Protein AF-A0A074X5P6-F1 (afdb_monomer_lite)

Radius of gyration: 30.18 Å; chains: 1; bounding box: 35×78×85 Å

Structure (mmCIF, N/CA/C/O backbone):
data_AF-A0A074X5P6-F1
#
_entry.id   AF-A0A074X5P6-F1
#
loop_
_atom_site.group_PDB
_atom_site.id
_atom_site.type_symbol
_atom_site.label_atom_id
_atom_site.label_alt_id
_atom_site.label_comp_id
_atom_site.label_asym_id
_atom_site.label_entity_id
_atom_site.label_seq_id
_atom_site.pdbx_PDB_ins_code
_atom_site.Cartn_x
_atom_site.Cartn_y
_atom_site.Cartn_z
_atom_site.occupancy
_atom_site.B_iso_or_equiv
_atom_site.auth_seq_id
_atom_site.auth_comp_id
_atom_site.auth_asym_id
_atom_site.auth_atom_id
_atom_site.pdbx_PDB_model_num
ATOM 1 N N . MET A 1 1 ? 16.081 -20.627 52.068 1.00 41.88 1 MET A N 1
ATOM 2 C CA . MET A 1 1 ? 17.062 -21.733 52.091 1.00 41.88 1 MET A CA 1
ATOM 3 C C . MET A 1 1 ? 16.287 -23.023 51.902 1.00 41.88 1 MET A C 1
ATOM 5 O O . MET A 1 1 ? 15.329 -23.223 52.631 1.00 41.88 1 MET A O 1
ATOM 9 N N . GLY A 1 2 ? 16.628 -23.823 50.895 1.00 40.53 2 GLY A N 1
ATOM 10 C CA . GLY A 1 2 ? 15.897 -25.047 50.558 1.00 40.53 2 GLY A CA 1
ATOM 11 C C . GLY A 1 2 ? 16.164 -25.457 49.116 1.00 40.53 2 GLY A C 1
ATOM 12 O O . GLY A 1 2 ? 15.321 -25.264 48.251 1.00 40.53 2 GLY A O 1
ATOM 13 N N . LEU A 1 3 ? 17.388 -25.925 48.870 1.00 41.47 3 LEU A N 1
ATOM 14 C CA . LEU A 1 3 ? 17.811 -26.590 47.640 1.00 41.47 3 LEU A CA 1
ATOM 15 C C . LEU A 1 3 ? 17.151 -27.972 47.563 1.00 41.47 3 LEU A C 1
ATOM 17 O O . LEU A 1 3 ? 17.253 -28.742 48.514 1.00 41.47 3 LEU A O 1
ATOM 21 N N . ALA A 1 4 ? 16.580 -28.307 46.411 1.00 42.38 4 ALA A N 1
ATOM 22 C CA . ALA A 1 4 ? 16.440 -29.684 45.955 1.00 42.38 4 ALA A CA 1
ATOM 23 C C . ALA A 1 4 ? 16.910 -29.744 44.497 1.00 42.38 4 ALA A C 1
ATOM 25 O O . ALA A 1 4 ? 16.613 -28.859 43.694 1.00 42.38 4 ALA A O 1
ATOM 26 N N . ARG A 1 5 ? 17.735 -30.747 44.213 1.00 38.16 5 ARG A N 1
ATOM 27 C CA . ARG A 1 5 ? 18.560 -30.939 43.020 1.00 38.16 5 ARG A CA 1
ATOM 28 C C . ARG A 1 5 ? 18.338 -32.383 42.538 1.00 38.16 5 ARG A C 1
ATOM 30 O O . ARG A 1 5 ? 18.211 -33.251 43.394 1.00 38.16 5 ARG A O 1
ATOM 37 N N . VAL A 1 6 ? 18.475 -32.584 41.217 1.00 34.72 6 VAL A N 1
ATOM 38 C CA . VAL A 1 6 ? 18.709 -33.850 40.461 1.00 34.72 6 VAL A CA 1
ATOM 39 C C . VAL A 1 6 ? 17.453 -34.739 40.302 1.00 34.72 6 VAL A C 1
ATOM 41 O O . VAL A 1 6 ? 16.704 -34.875 41.256 1.00 34.72 6 VAL A O 1
ATOM 44 N N . GLU A 1 7 ? 17.041 -35.230 39.122 1.00 36.19 7 GLU A N 1
ATOM 45 C CA . GLU A 1 7 ? 17.678 -36.115 38.106 1.00 36.19 7 GLU A CA 1
ATOM 46 C C . GLU A 1 7 ? 16.919 -35.927 36.761 1.00 36.19 7 GLU A C 1
ATOM 48 O O . GLU A 1 7 ? 15.698 -35.801 36.765 1.00 36.19 7 GLU A O 1
ATOM 53 N N . GLU A 1 8 ? 17.527 -35.613 35.612 1.00 39.06 8 GLU A N 1
ATOM 54 C CA . GLU A 1 8 ? 18.242 -36.474 34.645 1.00 39.06 8 GLU A CA 1
ATOM 55 C C . GLU A 1 8 ? 17.578 -37.836 34.363 1.00 39.06 8 GLU A C 1
ATOM 57 O O . GLU A 1 8 ? 17.688 -38.774 35.139 1.00 39.06 8 GLU A O 1
ATOM 62 N N . SER A 1 9 ? 16.920 -37.964 33.207 1.00 41.03 9 SER A N 1
ATOM 63 C CA . SER A 1 9 ? 16.728 -39.259 32.548 1.00 41.03 9 SER A CA 1
ATOM 64 C C . SER A 1 9 ? 16.861 -39.105 31.032 1.00 41.03 9 SER A C 1
ATOM 66 O O . SER A 1 9 ? 16.233 -38.270 30.381 1.00 41.03 9 SER A O 1
ATOM 68 N N . LEU A 1 10 ? 17.796 -39.904 30.533 1.00 39.75 10 LEU A N 1
ATOM 69 C CA . LEU A 1 10 ? 18.295 -40.072 29.178 1.00 39.75 10 LEU A CA 1
ATOM 70 C C . LEU A 1 10 ? 17.315 -40.881 28.303 1.00 39.75 10 LEU A C 1
ATOM 72 O O . LEU A 1 10 ? 16.666 -41.801 28.794 1.00 39.75 10 LEU A O 1
ATOM 76 N N . GLY A 1 11 ? 17.377 -40.652 26.987 1.00 33.28 11 GLY A N 1
ATOM 77 C CA . GLY A 1 11 ? 16.997 -41.621 25.944 1.00 33.28 11 GLY A CA 1
ATOM 78 C C . GLY A 1 11 ? 15.639 -41.358 25.280 1.00 33.28 11 GLY A C 1
ATOM 79 O O . GLY A 1 11 ? 14.686 -40.980 25.937 1.00 33.28 11 GLY A O 1
ATOM 80 N N . ALA A 1 12 ? 15.423 -41.549 23.981 1.00 35.84 12 ALA A N 1
ATOM 81 C CA . ALA A 1 12 ? 16.263 -41.959 22.863 1.00 35.84 12 ALA A CA 1
ATOM 82 C C . ALA A 1 12 ? 15.445 -41.708 21.571 1.00 35.84 12 ALA A C 1
ATOM 84 O O . ALA A 1 12 ? 14.274 -42.066 21.498 1.00 35.84 12 ALA A O 1
ATOM 85 N N . HIS A 1 13 ? 16.060 -41.111 20.553 1.00 40.44 13 HIS A N 1
ATOM 86 C CA . HIS A 1 13 ? 15.734 -41.329 19.131 1.00 40.44 13 HIS A CA 1
ATOM 87 C C . HIS A 1 13 ? 16.766 -42.352 18.599 1.00 40.44 13 HIS A C 1
ATOM 89 O O . HIS A 1 13 ? 17.806 -42.486 19.249 1.00 40.44 13 HIS A O 1
ATOM 95 N N . PRO A 1 14 ? 16.621 -43.002 17.423 1.00 45.69 14 PRO A N 1
ATOM 96 C CA . PRO A 1 14 ? 15.545 -42.960 16.424 1.00 45.69 14 PRO A CA 1
ATOM 97 C C . PRO A 1 14 ? 15.084 -44.370 15.968 1.00 45.69 14 PRO A C 1
ATOM 99 O O . PRO A 1 14 ? 15.790 -45.356 16.153 1.00 45.69 14 PRO A O 1
ATOM 102 N N . THR A 1 15 ? 13.970 -44.471 15.241 1.00 39.12 15 THR A N 1
ATOM 103 C CA . THR A 1 15 ? 13.785 -45.567 14.276 1.00 39.12 15 THR A CA 1
ATOM 104 C C . THR A 1 15 ? 13.293 -45.011 12.948 1.00 39.12 15 THR A C 1
ATOM 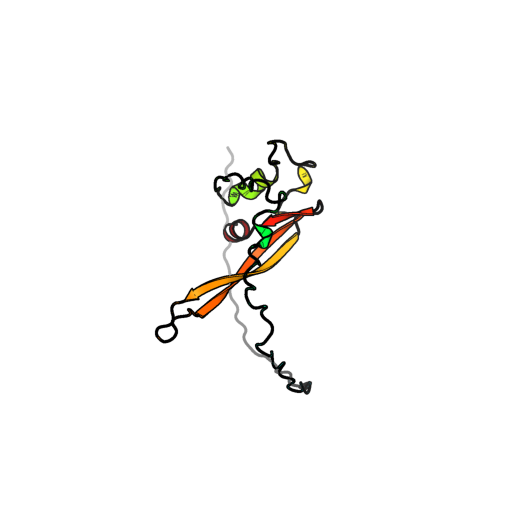106 O O . THR A 1 15 ? 12.277 -44.327 12.850 1.00 39.12 15 THR A O 1
ATOM 109 N N . SER A 1 16 ? 14.105 -45.273 11.931 1.00 42.22 16 SER A N 1
ATOM 110 C CA . SER A 1 16 ? 13.775 -45.219 10.519 1.00 42.22 16 SER A CA 1
ATOM 111 C C . SER A 1 16 ? 12.735 -46.282 10.194 1.00 42.22 16 SER A C 1
ATOM 113 O O . SER A 1 16 ? 12.933 -47.433 10.576 1.00 42.22 16 SER A O 1
ATOM 115 N N . ASP A 1 17 ? 11.734 -45.949 9.386 1.00 36.25 17 ASP A N 1
ATOM 116 C CA . ASP A 1 17 ? 11.245 -46.928 8.425 1.00 36.25 17 ASP A CA 1
ATOM 117 C C . ASP A 1 17 ? 10.821 -46.260 7.123 1.00 36.25 17 ASP A C 1
ATOM 119 O O . ASP A 1 17 ? 10.247 -45.170 7.093 1.00 36.25 17 ASP A O 1
ATOM 123 N N . SER A 1 18 ? 11.230 -46.908 6.042 1.00 41.41 18 SER A N 1
ATOM 124 C CA . SER A 1 18 ? 11.192 -46.423 4.670 1.00 41.41 18 SER A CA 1
ATOM 125 C C . SER A 1 18 ? 10.128 -47.174 3.874 1.00 41.41 18 SER A C 1
ATOM 127 O O . SER A 1 18 ? 9.898 -48.354 4.117 1.00 41.41 18 SER A O 1
ATOM 129 N N . ALA A 1 19 ? 9.650 -46.511 2.815 1.00 43.59 19 ALA A N 1
ATOM 130 C CA . ALA A 1 19 ? 9.016 -47.065 1.607 1.00 43.59 19 ALA A CA 1
ATOM 131 C C . ALA A 1 19 ? 7.478 -47.249 1.620 1.00 43.59 19 ALA A C 1
ATOM 133 O O . ALA A 1 19 ? 6.843 -47.258 2.669 1.00 43.59 19 ALA A O 1
ATOM 134 N N . PRO A 1 20 ? 6.854 -47.442 0.440 1.00 45.66 20 PRO A N 1
ATOM 135 C CA . PRO A 1 20 ? 6.890 -46.560 -0.729 1.00 45.66 20 PRO A CA 1
ATOM 136 C C . PRO A 1 20 ? 5.471 -46.183 -1.213 1.00 45.66 20 PRO A C 1
ATOM 138 O O . PRO A 1 20 ? 4.464 -46.769 -0.823 1.00 45.66 20 PRO A O 1
ATOM 141 N N . SER A 1 21 ? 5.405 -45.198 -2.110 1.00 46.59 21 SER A N 1
ATOM 142 C CA . SER A 1 21 ? 4.197 -44.767 -2.826 1.00 46.59 21 SER A CA 1
ATOM 143 C C . SER A 1 21 ? 3.483 -45.898 -3.581 1.00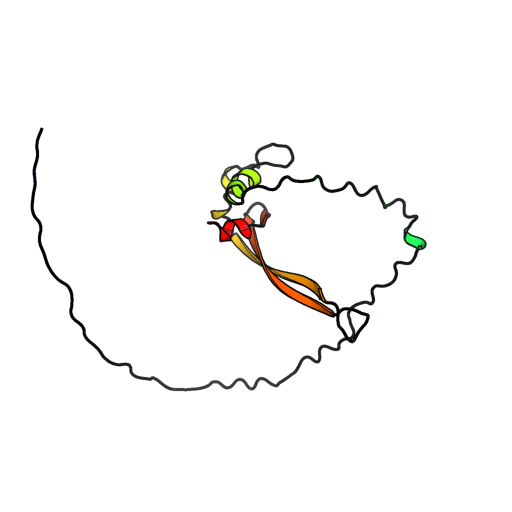 46.59 21 SER A C 1
ATOM 145 O O . SER A 1 21 ? 4.146 -46.735 -4.193 1.00 46.59 21 SER A O 1
ATOM 147 N N . PRO A 1 22 ? 2.155 -45.795 -3.748 1.00 46.47 22 PRO A N 1
ATOM 148 C CA . PRO A 1 22 ? 1.493 -46.234 -4.962 1.00 46.47 22 PRO A CA 1
ATOM 149 C C . PRO A 1 22 ? 1.039 -45.022 -5.781 1.00 46.47 22 PRO A C 1
ATOM 151 O O . PRO A 1 22 ? 0.273 -44.169 -5.332 1.00 46.47 22 PRO A O 1
ATOM 154 N N . ALA A 1 23 ? 1.541 -44.963 -7.011 1.00 39.38 23 ALA A N 1
ATOM 155 C CA . ALA A 1 23 ? 1.047 -44.088 -8.055 1.00 39.38 23 ALA A CA 1
ATOM 156 C C . ALA A 1 23 ? -0.397 -44.478 -8.406 1.00 39.38 23 ALA A C 1
ATOM 158 O O . ALA A 1 23 ? -0.651 -45.602 -8.836 1.00 39.38 23 ALA A O 1
ATOM 159 N N . LEU A 1 24 ? -1.327 -43.536 -8.253 1.00 42.88 24 LEU A N 1
ATOM 160 C CA . LEU A 1 24 ? -2.648 -43.609 -8.865 1.00 42.88 24 LEU A CA 1
ATOM 161 C C . LEU A 1 24 ? -2.684 -42.630 -10.035 1.00 42.88 24 LEU A C 1
ATOM 163 O O . LEU A 1 24 ? -2.693 -41.411 -9.880 1.00 42.88 24 LEU A O 1
ATOM 167 N N . SER A 1 25 ? -2.622 -43.222 -11.218 1.00 36.59 25 SER A N 1
ATOM 168 C CA . SER A 1 25 ? -2.907 -42.643 -12.521 1.00 36.59 25 SER A CA 1
ATOM 169 C C . SER A 1 25 ? -4.424 -42.525 -12.750 1.00 36.59 25 SER A C 1
ATOM 171 O O . SER A 1 25 ? -5.212 -43.082 -11.992 1.00 36.59 25 SER A O 1
ATOM 173 N N . PHE A 1 26 ? -4.782 -41.836 -13.844 1.00 34.50 26 PHE A N 1
ATOM 174 C CA . PHE A 1 26 ? -6.112 -41.574 -14.435 1.00 34.50 26 PHE A CA 1
ATOM 175 C C . PHE A 1 26 ? -6.758 -40.219 -14.082 1.00 34.50 26 PHE A C 1
ATOM 177 O O . PHE A 1 26 ? -6.690 -39.762 -12.948 1.00 34.50 26 PHE A O 1
ATOM 184 N N . PRO A 1 27 ? -7.519 -39.618 -15.015 1.00 41.81 27 PRO A N 1
ATOM 185 C CA . PRO A 1 27 ? -7.166 -39.309 -16.399 1.00 41.81 27 PRO A CA 1
ATOM 186 C C . PRO A 1 27 ? -7.310 -37.799 -16.688 1.00 41.81 27 PRO A C 1
ATOM 188 O O . PRO A 1 27 ? -8.069 -37.084 -16.042 1.00 41.81 27 PRO A O 1
ATOM 191 N N . ASN A 1 28 ? -6.595 -37.328 -17.713 1.00 43.06 28 ASN A N 1
ATOM 192 C CA . ASN A 1 28 ? -6.728 -35.990 -18.300 1.00 43.06 28 ASN A CA 1
ATOM 193 C C . ASN A 1 28 ? -8.193 -35.622 -18.613 1.00 43.06 28 ASN A C 1
ATOM 195 O O . ASN A 1 28 ? -8.788 -36.264 -19.484 1.00 43.06 28 ASN A O 1
ATOM 199 N N . PRO A 1 29 ? -8.733 -34.510 -18.088 1.00 39.62 29 PRO A N 1
ATOM 200 C CA . PRO A 1 29 ? -9.692 -33.721 -18.829 1.00 39.62 29 PRO A CA 1
ATOM 201 C C . PRO A 1 29 ? -8.902 -32.741 -19.698 1.00 39.62 29 PRO A C 1
ATOM 203 O O . PRO A 1 29 ? -8.225 -31.841 -19.212 1.00 39.62 29 PRO A O 1
ATOM 206 N N . ARG A 1 30 ? -8.969 -32.952 -21.010 1.00 43.31 30 ARG A N 1
ATOM 207 C CA . ARG A 1 30 ? -8.495 -32.024 -22.034 1.00 43.31 30 ARG A CA 1
ATOM 208 C C . ARG A 1 30 ? -9.590 -30.973 -22.251 1.00 43.31 30 ARG A C 1
ATOM 210 O O . ARG A 1 30 ? -10.553 -31.283 -22.948 1.00 43.31 30 ARG A O 1
ATOM 217 N N . PRO A 1 31 ? -9.501 -29.743 -21.718 1.00 39.12 31 PRO A N 1
ATOM 218 C CA . PRO A 1 31 ? -10.245 -28.648 -22.304 1.00 39.12 31 PRO A CA 1
ATOM 219 C C . PRO A 1 31 ? -9.542 -28.279 -23.608 1.00 39.12 31 PRO A C 1
ATOM 221 O O . PRO A 1 31 ? -8.388 -27.848 -23.624 1.00 39.12 31 PRO A O 1
ATOM 224 N N . SER A 1 32 ? -10.238 -28.488 -24.719 1.00 39.97 32 SER A N 1
ATOM 225 C CA . SER A 1 32 ? -9.914 -27.879 -26.002 1.00 39.97 32 SER A CA 1
ATOM 226 C C . SER A 1 32 ? -9.998 -26.359 -25.843 1.00 39.97 32 SER A C 1
ATOM 228 O O . SER A 1 32 ? -11.029 -25.754 -26.122 1.00 39.97 32 SER A O 1
ATOM 230 N N . PHE A 1 33 ? -8.928 -25.733 -25.353 1.00 38.47 33 PHE A N 1
ATOM 231 C CA . PHE A 1 33 ? -8.760 -24.293 -25.454 1.00 38.47 33 PHE A CA 1
ATOM 232 C C . PHE A 1 33 ? -8.493 -23.990 -26.923 1.00 38.47 33 PHE A C 1
ATOM 234 O O . PHE A 1 33 ? -7.382 -24.153 -27.427 1.00 38.47 33 PHE A O 1
ATOM 241 N N . LEU A 1 34 ? -9.554 -23.598 -27.628 1.00 39.19 34 LEU A N 1
ATOM 242 C CA . LEU A 1 34 ? -9.414 -22.841 -28.857 1.00 39.19 34 LEU A CA 1
ATOM 243 C C . LEU A 1 34 ? -8.483 -21.666 -28.558 1.00 39.19 34 LEU A C 1
ATOM 245 O O . LEU A 1 34 ? -8.771 -20.813 -27.718 1.00 39.19 34 LEU A O 1
ATOM 249 N N . SER A 1 35 ? -7.340 -21.685 -29.236 1.00 37.12 35 SER A N 1
ATOM 250 C CA . SER A 1 35 ? -6.409 -20.575 -29.344 1.00 37.12 35 SER A CA 1
ATOM 251 C C . SER A 1 35 ? -7.123 -19.426 -30.047 1.00 37.12 35 SER A C 1
ATOM 253 O O . SER A 1 35 ? -7.035 -19.262 -31.261 1.00 37.12 35 SER A O 1
ATOM 255 N N . THR A 1 36 ? -7.870 -18.639 -29.282 1.00 36.62 36 THR A N 1
ATOM 256 C CA . THR A 1 36 ? -8.205 -17.281 -29.679 1.00 36.62 36 THR A CA 1
ATOM 257 C C . THR A 1 36 ? -7.124 -16.410 -29.073 1.00 36.62 36 THR A C 1
ATOM 259 O O . THR A 1 36 ? -7.232 -15.947 -27.942 1.00 36.62 36 THR A O 1
ATOM 262 N N . THR A 1 37 ? -6.037 -16.226 -29.815 1.00 45.53 37 THR A N 1
ATOM 263 C CA . THR A 1 37 ? -5.131 -15.105 -29.578 1.00 45.53 37 THR A CA 1
ATOM 264 C C . THR A 1 37 ? -5.978 -13.831 -29.571 1.00 45.53 37 THR A C 1
ATOM 266 O O . THR A 1 37 ? -6.584 -13.533 -30.607 1.00 45.53 37 THR A O 1
ATOM 269 N N . PRO A 1 38 ? -6.055 -13.043 -28.483 1.00 37.97 38 PRO A N 1
ATOM 270 C CA . PRO A 1 38 ? -6.451 -11.664 -28.652 1.00 37.97 38 PRO A CA 1
ATOM 271 C C . PRO A 1 38 ? -5.314 -11.016 -29.438 1.00 37.97 38 PRO A C 1
ATOM 273 O O . PRO A 1 38 ? -4.224 -10.775 -28.920 1.00 37.97 38 PRO A O 1
ATOM 276 N N . SER A 1 39 ? -5.554 -10.792 -30.728 1.00 38.03 39 SER A N 1
ATOM 277 C CA . SER A 1 39 ? -4.834 -9.776 -31.476 1.00 38.03 39 SER A CA 1
ATOM 278 C C . SER A 1 39 ? -5.117 -8.462 -30.754 1.00 38.03 39 SER A C 1
ATOM 280 O O . SER A 1 39 ? -6.148 -7.824 -30.959 1.00 38.03 39 SER A O 1
ATOM 282 N N . VAL A 1 40 ? -4.246 -8.108 -29.809 1.00 42.03 40 VAL A N 1
ATOM 283 C CA . VAL A 1 40 ? -4.206 -6.767 -29.244 1.00 42.03 40 VAL A CA 1
ATOM 284 C C . VAL A 1 40 ? -3.707 -5.893 -30.382 1.00 42.03 40 VAL A C 1
ATOM 286 O O . VAL A 1 40 ? -2.507 -5.748 -30.610 1.00 42.03 40 VAL A O 1
ATOM 289 N N . SER A 1 41 ? -4.662 -5.390 -31.161 1.00 38.56 41 SER A N 1
ATOM 290 C CA . SER A 1 41 ? -4.437 -4.324 -32.121 1.00 38.56 41 SER A CA 1
ATOM 291 C C . SER A 1 41 ? -3.706 -3.203 -31.384 1.00 38.56 41 SER A C 1
ATOM 293 O O . SER A 1 41 ? -4.233 -2.624 -30.435 1.00 38.56 41 SER A O 1
ATOM 295 N N . GLN A 1 42 ? -2.466 -2.932 -31.792 1.00 48.00 42 GLN A N 1
ATOM 296 C CA . GLN A 1 42 ? -1.559 -1.922 -31.229 1.00 48.00 42 GLN A CA 1
ATOM 297 C C . GLN A 1 42 ? -2.042 -0.472 -31.453 1.00 48.00 42 GLN A C 1
ATOM 299 O O . GLN A 1 42 ? -1.245 0.456 -31.515 1.00 48.00 42 GLN A O 1
ATOM 304 N N . SER A 1 43 ? -3.346 -0.243 -31.587 1.00 48.53 43 SER A N 1
ATOM 305 C CA . SER A 1 43 ? -3.909 1.004 -32.099 1.00 48.53 43 SER A CA 1
ATOM 306 C C . SER A 1 43 ? -4.943 1.616 -31.155 1.00 48.53 43 SER A C 1
ATOM 308 O O . SER A 1 43 ? -5.989 2.088 -31.601 1.00 48.53 43 SER A O 1
ATOM 310 N N . GLN A 1 44 ? -4.682 1.632 -29.846 1.00 45.59 44 GLN A N 1
ATOM 311 C CA . GLN A 1 44 ? -5.492 2.476 -28.963 1.00 45.59 44 GLN A CA 1
ATOM 312 C C . GLN A 1 44 ? -4.791 2.910 -27.679 1.00 45.59 44 GLN A C 1
ATOM 314 O O . GLN A 1 44 ? -5.366 2.902 -26.597 1.00 45.59 44 GLN A O 1
ATOM 319 N N . PHE A 1 45 ? -3.550 3.375 -27.802 1.00 43.59 45 PHE A N 1
ATOM 320 C CA . PHE A 1 45 ? -3.130 4.462 -26.924 1.00 43.59 45 PHE A CA 1
ATOM 321 C C . PHE A 1 45 ? -3.620 5.754 -27.578 1.00 43.59 45 PHE A C 1
ATOM 323 O O . PHE A 1 45 ? -3.321 5.955 -28.761 1.00 43.59 45 PHE A O 1
ATOM 330 N N . PRO A 1 46 ? -4.395 6.613 -26.888 1.00 42.28 46 PRO A N 1
ATOM 331 C CA . PRO A 1 46 ? -4.651 7.935 -27.428 1.00 42.28 46 PRO A CA 1
ATOM 332 C C . PRO A 1 46 ? -3.280 8.576 -27.680 1.00 42.28 46 PRO A C 1
ATOM 334 O O . PRO A 1 46 ? -2.418 8.509 -26.794 1.00 42.28 46 PRO A O 1
ATOM 337 N N . PRO A 1 47 ? -3.025 9.157 -28.868 1.00 42.84 47 PRO A N 1
ATOM 338 C CA . PRO A 1 47 ? -1.855 10.006 -29.016 1.00 42.84 47 PRO A CA 1
ATOM 339 C C . PRO A 1 47 ? -1.921 11.029 -27.885 1.00 42.84 47 PRO A C 1
ATOM 341 O O . PRO A 1 47 ? -3.019 11.474 -27.543 1.00 42.84 47 PRO A O 1
ATOM 344 N N . CYS A 1 48 ? -0.779 11.374 -27.286 1.00 46.56 48 CYS A N 1
ATOM 345 C CA . CYS A 1 48 ? -0.675 12.548 -26.430 1.00 46.56 48 CYS A CA 1
ATOM 346 C C . CYS A 1 48 ? -1.155 13.740 -27.262 1.00 46.56 48 CYS A C 1
ATOM 348 O O . CYS A 1 48 ? -0.385 14.352 -28.000 1.00 46.56 48 CYS A O 1
ATOM 350 N N . SER A 1 49 ? -2.460 13.991 -27.229 1.00 48.31 49 SER A N 1
ATOM 351 C CA . SER A 1 49 ? -3.106 15.068 -27.937 1.00 48.31 49 SER A CA 1
ATOM 352 C C . SER A 1 49 ? -2.531 16.310 -27.306 1.00 48.31 49 SER A C 1
ATOM 354 O O . SER A 1 49 ? -2.749 16.566 -26.120 1.00 48.31 49 SER A O 1
ATOM 356 N N . VAL A 1 50 ? -1.724 17.010 -28.097 1.00 56.06 50 VAL A N 1
ATOM 357 C CA . VAL A 1 50 ? -1.272 18.368 -27.836 1.00 56.06 50 VAL A CA 1
ATOM 358 C C . VAL A 1 50 ? -2.473 19.109 -27.268 1.00 56.06 50 VAL A C 1
ATOM 360 O O . VAL A 1 50 ? -3.480 19.260 -27.963 1.00 56.06 50 VAL A O 1
ATOM 363 N N . LEU A 1 51 ? -2.410 19.474 -25.982 1.00 54.69 51 LEU A N 1
ATOM 364 C CA . LEU A 1 51 ? -3.469 20.268 -25.379 1.00 54.69 51 LEU A CA 1
ATOM 365 C C . LEU A 1 51 ? -3.644 21.501 -26.274 1.00 54.69 51 LEU A C 1
ATOM 367 O O . LEU A 1 51 ? -2.651 22.194 -26.525 1.00 54.69 51 LEU A O 1
ATOM 371 N N . PRO A 1 52 ? -4.856 21.792 -26.777 1.00 47.72 52 PRO A N 1
ATOM 372 C CA . PRO A 1 52 ? -5.080 23.048 -27.463 1.00 47.72 52 PRO A CA 1
ATOM 373 C C . PRO A 1 52 ? -4.688 24.172 -26.498 1.00 47.72 52 PRO A C 1
ATOM 375 O O . PRO A 1 52 ? -5.176 24.237 -25.368 1.00 47.72 52 PRO A O 1
ATOM 378 N N . GLN A 1 53 ? -3.800 25.056 -26.959 1.00 56.00 53 GLN A N 1
ATOM 379 C CA . GLN A 1 53 ? -3.266 26.234 -26.249 1.00 56.00 53 GLN A CA 1
ATOM 380 C C . GLN A 1 53 ? -4.361 27.168 -25.680 1.00 56.00 53 GLN A C 1
ATOM 382 O O . GLN A 1 53 ? -4.071 28.110 -24.953 1.00 56.00 53 GLN A O 1
ATOM 387 N N . VAL A 1 54 ? -5.635 26.899 -25.977 1.00 47.75 54 VAL A N 1
ATOM 388 C CA . VAL A 1 54 ? -6.809 27.658 -25.537 1.00 47.75 54 VAL A CA 1
ATOM 389 C C . VAL A 1 54 ? -7.107 27.479 -24.036 1.00 47.75 54 VAL A C 1
ATOM 391 O O . VAL A 1 54 ? -7.785 28.316 -23.449 1.00 47.75 54 VAL A O 1
ATOM 394 N N . LEU A 1 55 ? -6.574 26.445 -23.368 1.00 50.62 55 LEU A N 1
ATOM 395 C CA . LEU A 1 55 ? -6.809 26.231 -21.928 1.00 50.62 55 LEU A CA 1
ATOM 396 C C . LEU A 1 55 ? -5.875 27.016 -20.988 1.00 50.62 55 LEU A C 1
ATOM 398 O O . LEU A 1 55 ? -6.112 27.001 -19.779 1.00 50.62 55 LEU A O 1
ATOM 402 N N . LEU A 1 56 ? -4.862 27.732 -21.495 1.00 51.03 56 LEU A N 1
ATOM 403 C CA . LEU A 1 56 ? -3.951 28.511 -20.636 1.00 51.03 56 LEU A CA 1
ATOM 404 C C . LEU A 1 56 ? -4.606 29.734 -19.971 1.00 51.03 56 LEU A C 1
ATOM 406 O O . LEU A 1 56 ? -4.056 30.255 -19.007 1.00 51.03 56 LEU A O 1
ATOM 410 N N . ASN A 1 57 ? -5.785 30.157 -20.435 1.00 52.44 57 ASN A N 1
ATOM 411 C CA . ASN A 1 57 ? -6.513 31.309 -19.891 1.00 52.44 57 ASN A CA 1
ATOM 412 C C . ASN A 1 57 ? -7.765 30.904 -19.095 1.00 52.44 57 ASN A C 1
ATOM 414 O O . ASN A 1 57 ? -8.700 31.692 -18.964 1.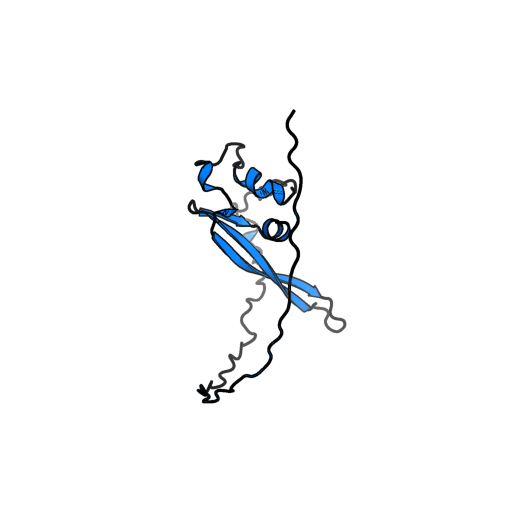00 52.44 57 ASN A O 1
ATOM 418 N N . SER A 1 58 ? -7.827 29.669 -18.584 1.00 53.94 58 SER A N 1
ATOM 419 C CA . SER A 1 58 ? -8.929 29.258 -17.711 1.00 53.94 58 SER A CA 1
ATOM 420 C C . SER A 1 58 ? -8.703 29.770 -16.279 1.00 53.94 58 SER A C 1
ATOM 422 O O . SER A 1 58 ? -7.715 29.377 -15.651 1.00 53.94 58 SER A O 1
ATOM 424 N N . PRO A 1 59 ? -9.625 30.568 -15.700 1.00 56.66 59 PRO A N 1
ATOM 425 C CA . PRO A 1 59 ? -9.540 31.020 -14.306 1.00 56.66 59 PRO A CA 1
ATOM 426 C C . PRO A 1 59 ? -9.704 29.877 -13.284 1.00 56.66 59 PRO A C 1
ATOM 428 O O . PRO A 1 59 ? -9.611 30.106 -12.082 1.00 56.66 59 PRO A O 1
ATOM 431 N N . PHE A 1 60 ? -9.925 28.638 -13.741 1.00 55.25 60 PHE A N 1
ATOM 432 C CA . PHE A 1 60 ? -9.960 27.443 -12.894 1.00 55.25 60 PHE A CA 1
ATOM 433 C C . PHE A 1 60 ? -8.576 26.891 -12.533 1.00 55.25 60 PHE A C 1
ATOM 435 O O . PHE A 1 60 ? -8.483 26.033 -11.653 1.00 55.25 60 PHE A O 1
ATOM 442 N N . PHE A 1 61 ? -7.495 27.388 -13.143 1.00 53.62 61 PHE A N 1
ATOM 443 C CA . PHE A 1 61 ? -6.141 27.133 -12.654 1.00 53.62 61 PHE A CA 1
ATOM 444 C C . PHE A 1 61 ? -5.863 28.014 -11.430 1.00 53.62 61 PHE A C 1
ATOM 446 O O . PHE A 1 61 ? -5.063 28.947 -11.463 1.00 53.62 61 PHE A O 1
ATOM 453 N N . LEU A 1 62 ? -6.538 27.701 -10.321 1.00 65.06 62 LEU A N 1
ATOM 454 C CA . LEU A 1 62 ? -6.095 28.126 -8.997 1.00 65.06 62 LEU A CA 1
ATOM 455 C C . LEU A 1 62 ? -4.614 27.738 -8.845 1.00 65.06 62 LEU A C 1
ATOM 457 O O . LEU A 1 62 ? -4.236 26.648 -9.294 1.00 65.06 62 LEU A O 1
ATOM 461 N N . PRO A 1 63 ? -3.767 28.581 -8.221 1.00 63.16 63 PRO A N 1
ATOM 462 C CA . PRO A 1 63 ? -2.374 28.233 -7.988 1.00 63.16 63 PRO A CA 1
ATOM 463 C C . PRO A 1 63 ? -2.351 26.888 -7.269 1.00 63.16 63 PRO A C 1
ATOM 465 O O . PRO A 1 63 ? -2.913 26.749 -6.180 1.00 63.16 63 PRO A O 1
ATOM 468 N N . LYS A 1 64 ? -1.772 25.877 -7.927 1.00 65.94 64 LYS A N 1
ATOM 469 C CA . LYS A 1 64 ? -1.644 24.513 -7.417 1.00 65.94 64 LYS A CA 1
ATOM 470 C C . LYS A 1 64 ? -0.929 24.606 -6.075 1.00 65.94 64 LYS A C 1
ATOM 472 O O . LYS A 1 64 ? 0.294 24.701 -6.036 1.00 65.94 64 LYS A O 1
ATOM 477 N N . LYS A 1 65 ? -1.692 24.641 -4.976 1.00 74.81 65 LYS A N 1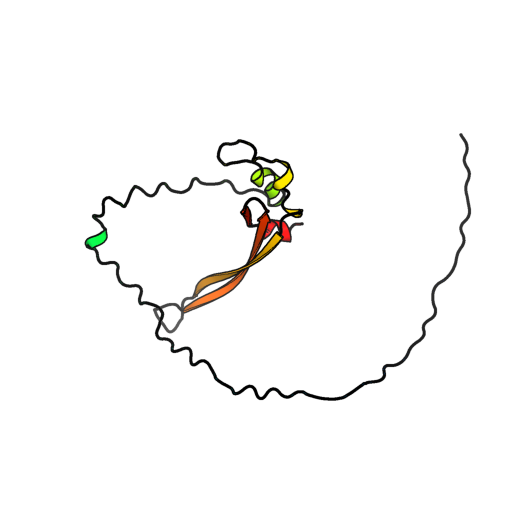
ATOM 478 C CA . LYS A 1 65 ? -1.162 24.558 -3.618 1.00 74.81 65 LYS A CA 1
ATOM 479 C C . LYS A 1 65 ? -0.367 23.263 -3.586 1.00 74.81 65 LYS A C 1
ATOM 481 O O . LYS A 1 65 ? -0.953 22.182 -3.639 1.00 74.81 65 LYS A O 1
ATOM 486 N N . MET A 1 66 ? 0.958 23.381 -3.639 1.00 80.62 66 MET A N 1
ATOM 487 C CA . MET A 1 66 ? 1.828 22.216 -3.625 1.00 80.62 66 MET A CA 1
ATOM 488 C C . MET A 1 66 ? 1.507 21.421 -2.357 1.00 80.62 66 MET A C 1
ATOM 490 O O . MET A 1 66 ? 1.277 22.037 -1.307 1.00 80.62 66 MET A O 1
ATOM 494 N N . PRO A 1 67 ? 1.420 20.083 -2.439 1.00 78.25 67 PRO A N 1
ATOM 495 C CA . PRO A 1 67 ? 1.248 19.283 -1.243 1.00 78.25 67 PRO A CA 1
ATOM 496 C C . PRO A 1 67 ? 2.399 19.608 -0.280 1.00 78.25 67 PRO A C 1
ATOM 498 O O . PRO A 1 67 ? 3.534 19.799 -0.727 1.00 78.25 67 PRO A O 1
ATOM 501 N N . PRO A 1 68 ? 2.116 19.742 1.024 1.00 77.88 68 PRO A N 1
ATOM 502 C CA . PRO A 1 68 ? 3.154 20.035 1.996 1.00 77.88 68 PRO A CA 1
ATOM 503 C C . PRO A 1 68 ? 4.217 18.935 1.957 1.00 77.88 68 PRO A C 1
ATOM 505 O O . PRO A 1 68 ? 3.888 17.754 1.834 1.00 77.88 68 PRO A O 1
ATOM 508 N N . SER A 1 69 ? 5.487 19.330 2.069 1.00 79.94 69 SER A N 1
ATOM 509 C CA . SER A 1 69 ? 6.574 18.368 2.244 1.00 79.94 69 SER A CA 1
ATOM 510 C C . SER A 1 69 ? 6.331 17.592 3.536 1.00 79.94 69 SER A C 1
ATOM 512 O O . SER A 1 69 ? 6.178 18.192 4.603 1.00 79.94 69 SER A O 1
ATOM 514 N N . ILE A 1 70 ? 6.247 16.269 3.432 1.00 82.06 70 ILE A N 1
ATOM 515 C CA . ILE A 1 70 ? 6.161 15.374 4.582 1.00 82.06 70 ILE A CA 1
ATOM 516 C C . ILE A 1 70 ? 7.560 14.838 4.875 1.00 82.06 70 ILE A C 1
ATOM 518 O O . ILE A 1 70 ? 8.271 14.420 3.962 1.00 82.06 70 ILE A O 1
ATOM 522 N N . SER A 1 71 ? 7.974 14.864 6.141 1.00 85.62 71 SER A N 1
ATOM 523 C CA . SER A 1 71 ? 9.238 14.243 6.528 1.00 85.62 71 SER A CA 1
ATOM 524 C C . SER A 1 71 ? 9.114 12.715 6.461 1.00 85.62 71 SER A C 1
ATOM 526 O O . SER A 1 71 ? 8.110 12.162 6.935 1.00 85.62 71 SER A O 1
ATOM 528 N N . PRO A 1 72 ? 10.110 12.015 5.886 1.00 90.31 72 PRO A N 1
ATOM 529 C CA . PRO A 1 72 ? 10.139 10.561 5.919 1.00 90.31 72 PRO A CA 1
ATOM 530 C C . PRO A 1 72 ? 10.247 10.074 7.367 1.00 90.31 72 PRO A C 1
ATOM 532 O O . PRO A 1 72 ? 10.696 10.796 8.260 1.00 90.31 72 PRO A O 1
ATOM 535 N N . PHE A 1 73 ? 9.803 8.848 7.610 1.00 92.38 73 PHE A N 1
ATOM 536 C CA . PHE A 1 73 ? 9.839 8.226 8.927 1.00 92.38 73 PHE A CA 1
ATOM 537 C C . PHE A 1 73 ? 10.027 6.722 8.807 1.00 92.38 73 PHE A C 1
ATOM 539 O O . PHE A 1 73 ? 9.814 6.158 7.734 1.00 92.38 73 PHE A O 1
ATOM 546 N N . HIS A 1 74 ? 10.435 6.096 9.906 1.00 94.69 74 HIS A N 1
ATOM 547 C CA . HIS A 1 74 ? 10.703 4.668 9.934 1.00 94.69 74 HIS A CA 1
ATOM 548 C C . HIS A 1 74 ? 9.390 3.873 9.821 1.00 94.69 74 HIS A C 1
ATOM 550 O O . HIS A 1 74 ? 8.425 4.234 10.499 1.00 94.69 74 HIS A O 1
ATOM 556 N N . PRO A 1 75 ? 9.306 2.786 9.032 1.00 93.38 75 PRO A N 1
ATOM 557 C CA . PRO A 1 75 ? 8.062 2.023 8.878 1.00 93.38 75 PRO A CA 1
ATOM 558 C C . PRO A 1 75 ? 7.466 1.517 10.198 1.00 93.38 75 PRO A C 1
ATOM 560 O O . PRO A 1 75 ? 6.248 1.506 10.350 1.00 93.38 75 PRO A O 1
ATOM 563 N N . ALA A 1 76 ? 8.298 1.200 11.192 1.00 92.56 76 ALA A N 1
ATOM 564 C CA . ALA A 1 76 ? 7.862 0.892 12.564 1.00 92.56 76 ALA A CA 1
ATOM 565 C C . ALA A 1 76 ? 6.948 1.967 13.206 1.00 92.56 76 ALA A C 1
ATOM 567 O O . ALA A 1 76 ? 6.045 1.635 13.974 1.00 92.56 76 ALA A O 1
ATOM 568 N N . ASP A 1 77 ? 7.113 3.247 12.853 1.00 93.06 77 ASP A N 1
ATOM 569 C CA . ASP A 1 77 ? 6.296 4.350 13.380 1.00 93.06 77 ASP A CA 1
ATOM 570 C C . ASP A 1 77 ? 4.952 4.512 12.644 1.00 93.06 77 ASP A C 1
ATOM 572 O O . ASP A 1 77 ? 4.130 5.363 13.011 1.00 93.06 77 ASP A O 1
ATOM 576 N N . LEU A 1 78 ? 4.706 3.725 11.588 1.00 93.06 78 LEU A N 1
ATOM 577 C CA . LEU A 1 78 ? 3.544 3.867 10.710 1.00 93.06 78 LEU A CA 1
ATOM 578 C C . LEU A 1 78 ? 2.228 3.755 11.472 1.00 93.06 78 LEU A C 1
ATOM 580 O O . LEU A 1 78 ? 1.324 4.568 11.258 1.00 93.06 78 LEU A O 1
ATOM 584 N N . GLU A 1 79 ? 2.116 2.793 12.387 1.00 91.62 79 GLU A N 1
ATOM 585 C CA . GLU A 1 79 ? 0.886 2.606 13.154 1.00 91.62 79 GLU A CA 1
ATOM 586 C C . GLU A 1 79 ? 0.604 3.809 14.069 1.00 91.62 79 GLU A C 1
ATOM 588 O O . GLU A 1 79 ? -0.532 4.287 14.135 1.00 91.62 79 GLU A O 1
ATOM 593 N N . ALA A 1 80 ? 1.629 4.352 14.733 1.00 91.56 80 ALA A N 1
ATOM 594 C CA . ALA A 1 80 ? 1.481 5.521 15.597 1.00 91.56 80 ALA A CA 1
ATOM 595 C C . ALA A 1 80 ? 1.077 6.767 14.793 1.00 91.56 80 ALA A C 1
ATOM 597 O O . ALA A 1 80 ? 0.127 7.464 15.153 1.00 91.56 80 ALA A O 1
ATOM 598 N N . LYS A 1 81 ? 1.732 7.019 13.654 1.00 91.44 81 LYS A N 1
ATOM 599 C CA . LYS A 1 81 ? 1.410 8.168 12.792 1.00 91.44 81 LYS A CA 1
ATOM 600 C C . LYS A 1 81 ? 0.030 8.068 12.159 1.00 91.44 81 LYS A C 1
ATOM 602 O O . LYS A 1 81 ? -0.677 9.068 12.038 1.00 91.44 81 LYS A O 1
ATOM 607 N N . THR A 1 82 ? -0.395 6.858 11.814 1.00 91.75 82 THR A N 1
ATOM 608 C CA . THR A 1 82 ? -1.728 6.601 11.266 1.00 91.75 82 THR A CA 1
ATOM 609 C C . THR A 1 82 ? -2.840 6.922 12.264 1.00 91.75 82 THR A C 1
ATOM 611 O O . THR A 1 82 ? -3.956 7.237 11.859 1.00 91.75 82 THR A O 1
ATOM 614 N N . LYS A 1 83 ? -2.572 6.940 13.570 1.00 91.44 83 LYS A N 1
ATOM 615 C CA . LYS A 1 83 ? -3.568 7.337 14.577 1.00 91.44 83 LYS A CA 1
ATOM 616 C C . LYS A 1 83 ? -3.742 8.854 14.679 1.00 91.44 83 LYS A C 1
ATOM 618 O O . LYS A 1 83 ? -4.738 9.302 15.232 1.00 91.44 83 LYS A O 1
ATOM 623 N N . ILE A 1 84 ? -2.850 9.660 14.100 1.00 90.38 84 ILE A N 1
ATOM 624 C CA . ILE A 1 84 ? -2.853 11.125 14.240 1.00 90.38 84 ILE A CA 1
ATOM 625 C C . ILE A 1 84 ? -3.336 11.783 12.941 1.00 90.38 84 ILE A C 1
ATOM 627 O O . ILE A 1 84 ? -2.751 11.599 11.871 1.00 90.38 84 ILE A O 1
ATOM 631 N N . LEU A 1 85 ? -4.429 12.549 13.001 1.00 87.31 85 LEU A N 1
ATOM 632 C CA . LEU A 1 85 ? -4.914 13.339 11.869 1.00 87.31 85 LEU A CA 1
ATOM 633 C C . LEU A 1 85 ? -3.881 14.400 11.460 1.00 87.31 85 LEU A C 1
ATOM 635 O O . LEU A 1 85 ? -3.122 14.874 12.302 1.00 87.31 85 LEU A O 1
ATOM 639 N N . PRO A 1 86 ? -3.945 14.909 10.218 1.00 85.56 86 PRO A N 1
ATOM 640 C CA . PRO A 1 86 ? -3.160 16.078 9.812 1.00 85.56 86 PRO A CA 1
ATOM 641 C C . PRO A 1 86 ? -3.374 17.319 10.699 1.00 85.56 86 PRO A C 1
ATOM 643 O O . PRO A 1 86 ? -2.542 18.217 10.712 1.00 85.56 86 PRO A O 1
ATOM 646 N N . SER A 1 87 ? -4.477 17.375 11.454 1.00 87.38 87 SER A N 1
ATOM 647 C CA . SER A 1 87 ? -4.759 18.421 12.445 1.00 87.38 87 SER A CA 1
ATOM 648 C C . SER A 1 87 ? -4.030 18.240 13.785 1.00 87.38 87 SER A C 1
ATOM 650 O O . SER A 1 87 ? -4.221 19.054 14.684 1.00 87.38 87 SER A O 1
ATOM 652 N N . GLY A 1 88 ? -3.262 17.160 13.958 1.00 87.50 88 GLY A N 1
ATOM 653 C CA . GLY A 1 88 ? -2.602 16.786 15.213 1.00 87.50 88 GLY A CA 1
ATOM 654 C C . GLY A 1 88 ? -3.513 16.083 16.225 1.00 87.50 88 GLY A C 1
ATOM 655 O O . GLY A 1 88 ? -3.048 15.642 17.271 1.00 87.50 88 GLY A O 1
ATOM 656 N N . LYS A 1 89 ? -4.812 15.949 15.935 1.00 89.94 89 LYS A N 1
ATOM 657 C CA . LYS A 1 89 ? -5.769 15.250 16.807 1.00 89.94 89 LYS A CA 1
ATOM 658 C C . LYS A 1 89 ? -5.715 13.740 16.582 1.00 89.94 89 LYS A C 1
ATOM 660 O O . LYS A 1 89 ? -5.450 13.296 15.469 1.00 89.94 89 LYS A O 1
ATOM 665 N N . LEU A 1 90 ? -6.044 12.952 17.603 1.00 90.00 90 LEU A N 1
ATOM 666 C CA . LEU A 1 90 ? -6.189 11.501 17.461 1.00 90.00 90 LEU A CA 1
ATOM 667 C C . LEU A 1 90 ? -7.436 11.136 16.642 1.00 90.00 90 LEU A C 1
ATOM 669 O O . LEU A 1 90 ? -8.504 11.741 16.795 1.00 90.00 90 LEU A O 1
ATOM 673 N N . ARG A 1 91 ? -7.292 10.134 15.770 1.00 88.81 91 ARG A N 1
ATOM 674 C CA . ARG A 1 91 ? -8.381 9.532 14.999 1.00 88.81 91 ARG A CA 1
ATOM 675 C C . ARG A 1 91 ? -9.272 8.747 15.950 1.00 88.81 91 ARG A C 1
ATOM 677 O O . ARG A 1 91 ? -8.813 7.868 16.674 1.00 88.81 91 ARG A O 1
ATOM 684 N N . LYS A 1 92 ? -10.564 9.068 15.939 1.00 85.94 92 LYS A N 1
ATOM 685 C CA . LYS A 1 92 ? -11.576 8.360 16.724 1.00 85.94 92 LYS A CA 1
ATOM 686 C C . LYS A 1 92 ? -12.275 7.312 15.853 1.00 85.94 92 LYS A C 1
ATOM 688 O O . LYS A 1 92 ? -12.562 7.624 14.702 1.00 85.94 92 LYS A O 1
ATOM 693 N N . PRO A 1 93 ? -12.624 6.142 16.407 1.00 82.25 93 PRO A N 1
ATOM 694 C CA . PRO A 1 93 ? -12.245 5.652 17.734 1.00 82.25 93 PRO A CA 1
ATOM 695 C C . PRO A 1 93 ? -10.821 5.058 17.733 1.00 82.25 93 PRO A C 1
ATOM 697 O O . PRO A 1 93 ? -10.397 4.413 16.777 1.00 82.25 93 PRO A O 1
ATOM 700 N N . GLU A 1 94 ? -10.081 5.262 18.824 1.00 72.88 94 GLU A N 1
ATOM 701 C CA . GLU A 1 94 ? -8.657 4.893 18.962 1.00 72.88 94 GLU A CA 1
ATOM 702 C C . GLU A 1 94 ? -8.379 3.414 18.624 1.00 72.88 94 GLU A C 1
ATOM 704 O O . GLU A 1 94 ? -7.385 3.064 17.991 1.00 72.88 94 GLU A O 1
ATOM 709 N N . ASN A 1 95 ? -9.301 2.532 19.012 1.00 73.69 95 ASN A N 1
ATOM 710 C CA . ASN A 1 95 ? -9.162 1.083 18.909 1.00 73.69 95 ASN A CA 1
ATOM 711 C C . ASN A 1 95 ? -9.429 0.508 17.506 1.00 73.69 95 ASN A C 1
ATOM 713 O O . ASN A 1 95 ? -9.130 -0.665 17.282 1.00 73.69 95 ASN A O 1
ATOM 717 N N . GLN A 1 96 ? -9.978 1.287 16.568 1.00 78.06 96 GLN A N 1
ATOM 718 C CA . GLN A 1 96 ? -10.313 0.794 15.223 1.00 78.06 96 GLN A CA 1
ATOM 719 C C . GLN A 1 96 ? -9.157 0.876 14.217 1.00 78.06 96 GLN A C 1
ATOM 721 O O . GLN A 1 96 ? -9.232 0.240 13.170 1.00 78.06 96 GLN A O 1
ATOM 726 N N . HIS A 1 97 ? -8.069 1.575 14.549 1.00 85.56 97 HIS A N 1
ATOM 727 C CA . HIS A 1 97 ? -6.952 1.837 13.632 1.00 85.56 97 HIS A CA 1
ATOM 728 C C . HIS A 1 97 ? -5.711 0.973 13.922 1.00 85.56 97 HIS A C 1
ATOM 730 O O . HIS A 1 97 ? -4.583 1.384 13.659 1.00 85.56 97 HIS A O 1
ATOM 736 N N . GLN A 1 98 ? -5.901 -0.216 14.503 1.00 90.81 98 GLN A N 1
ATOM 737 C CA . GLN A 1 98 ? -4.821 -1.196 14.657 1.00 90.81 98 GLN A CA 1
ATOM 738 C C . GLN A 1 98 ? -4.556 -1.847 13.298 1.00 90.81 98 GLN A C 1
ATOM 740 O O . GLN A 1 98 ? -5.327 -2.709 12.871 1.00 90.81 98 GLN A O 1
ATOM 745 N N . LEU A 1 99 ? -3.479 -1.432 12.625 1.00 92.44 99 LEU A N 1
ATOM 746 C CA . LEU A 1 99 ? -3.169 -1.839 11.247 1.00 92.44 99 LEU A CA 1
ATOM 747 C C . LEU A 1 99 ? -3.113 -3.364 11.088 1.00 92.44 99 LEU A C 1
ATOM 749 O O . LEU A 1 99 ? -3.667 -3.903 10.133 1.00 92.44 99 LEU A O 1
ATOM 753 N N . ASN A 1 100 ? -2.574 -4.062 12.089 1.00 91.62 100 ASN A N 1
ATOM 754 C CA . ASN A 1 100 ? -2.500 -5.525 12.141 1.00 91.62 100 ASN A CA 1
ATOM 755 C C . ASN A 1 100 ? -3.867 -6.228 12.047 1.00 91.62 100 ASN A C 1
ATOM 757 O O . ASN A 1 100 ? -3.959 -7.353 11.562 1.00 91.62 100 ASN A O 1
ATOM 761 N N . LYS A 1 101 ? -4.946 -5.573 12.494 1.00 92.44 101 LYS A N 1
ATOM 762 C CA . LYS A 1 101 ? -6.319 -6.108 12.454 1.00 92.44 101 LYS A CA 1
ATOM 763 C C . LYS A 1 101 ? -7.081 -5.711 11.190 1.00 92.44 101 LYS A C 1
ATOM 765 O O . LYS A 1 101 ? -8.201 -6.177 10.978 1.00 92.44 101 LYS A O 1
ATOM 770 N N . CYS A 1 102 ? -6.510 -4.833 10.373 1.00 93.88 102 CYS A N 1
ATOM 771 C CA . CYS A 1 102 ? -7.108 -4.387 9.125 1.00 93.88 102 CYS A CA 1
ATOM 772 C C . CYS A 1 102 ? -6.813 -5.386 8.001 1.00 93.88 102 CYS A C 1
ATOM 774 O O . CYS A 1 102 ? -5.812 -6.109 8.026 1.00 93.88 102 CYS A O 1
ATOM 776 N N . LYS A 1 103 ? -7.701 -5.435 7.002 1.00 95.81 103 LYS A N 1
ATOM 777 C CA . LYS A 1 103 ? -7.575 -6.371 5.882 1.00 95.81 103 LYS A CA 1
ATOM 778 C C . LYS A 1 103 ? -6.343 -6.011 5.052 1.00 95.81 103 LYS A C 1
ATOM 780 O O . LYS A 1 103 ? -6.246 -4.873 4.594 1.00 95.81 103 LYS A O 1
ATOM 785 N N . LEU A 1 104 ? -5.456 -6.980 4.839 1.00 96.94 104 LEU A N 1
ATOM 786 C CA . LEU A 1 104 ? -4.329 -6.854 3.918 1.00 96.94 104 LEU A CA 1
ATOM 787 C C . LEU A 1 104 ? -4.827 -6.955 2.472 1.00 96.94 104 LEU A C 1
ATOM 789 O O . LEU A 1 104 ? -5.651 -7.815 2.147 1.00 96.94 104 LEU A O 1
ATOM 793 N N . GLN A 1 105 ? -4.368 -6.047 1.622 1.00 97.12 105 GLN A N 1
ATOM 794 C CA . GLN A 1 105 ? -4.693 -5.998 0.204 1.00 97.12 105 GLN A CA 1
ATOM 795 C C . GLN A 1 105 ? -3.432 -5.735 -0.607 1.00 97.12 105 GLN A C 1
ATOM 797 O O . GLN A 1 105 ? -2.550 -5.002 -0.172 1.00 97.12 105 GLN A O 1
ATOM 802 N N . GLU A 1 106 ? -3.397 -6.281 -1.814 1.00 96.81 106 GLU A N 1
ATOM 803 C CA . GLU A 1 106 ? -2.305 -6.081 -2.757 1.00 96.81 106 GLU A CA 1
ATOM 804 C C . GLU A 1 106 ? -2.804 -5.328 -3.985 1.00 96.81 106 GLU A C 1
ATOM 806 O O . GLU A 1 106 ? -3.944 -5.497 -4.431 1.00 96.81 106 GLU A O 1
ATOM 811 N N . LEU A 1 107 ? -1.930 -4.493 -4.531 1.00 96.38 107 LEU A N 1
ATOM 812 C CA . LEU A 1 107 ? -2.133 -3.776 -5.775 1.00 96.38 107 LEU A CA 1
ATOM 813 C C . LEU A 1 107 ? -0.855 -3.871 -6.600 1.00 96.38 107 LEU A C 1
ATOM 815 O O . LEU A 1 107 ? 0.202 -3.397 -6.186 1.00 96.38 107 LEU A O 1
ATOM 819 N N . VAL A 1 108 ? -0.967 -4.435 -7.796 1.00 96.88 108 VAL A N 1
ATOM 820 C CA . VAL A 1 108 ? 0.124 -4.413 -8.769 1.00 96.88 108 VAL A CA 1
ATOM 821 C C . VAL A 1 108 ? 0.103 -3.064 -9.479 1.00 96.88 108 VAL A C 1
ATOM 823 O O . VAL A 1 108 ? -0.882 -2.700 -10.120 1.00 96.88 108 VAL A O 1
ATOM 826 N N . GLN A 1 109 ? 1.191 -2.319 -9.351 1.00 96.69 109 GLN A N 1
ATOM 827 C CA . GLN A 1 109 ? 1.478 -1.130 -10.146 1.00 96.69 109 GLN A CA 1
ATOM 828 C C . GLN A 1 109 ? 2.624 -1.442 -11.111 1.00 96.69 109 GLN A C 1
ATOM 830 O O . GLN A 1 109 ? 3.243 -2.501 -11.032 1.00 96.69 109 GLN A O 1
ATOM 835 N N . PHE A 1 110 ? 2.908 -0.529 -12.031 1.00 97.00 110 PHE A N 1
ATOM 836 C CA . PHE A 1 110 ? 4.032 -0.653 -12.948 1.00 97.00 110 PHE A CA 1
ATOM 837 C C . PHE A 1 110 ? 4.942 0.554 -12.790 1.00 97.00 110 PHE A C 1
ATOM 839 O O . PHE A 1 110 ? 4.473 1.690 -12.852 1.00 97.00 110 PHE A O 1
ATOM 846 N N . ASP A 1 111 ? 6.227 0.291 -12.591 1.00 95.69 111 ASP A N 1
ATOM 847 C CA . ASP A 1 111 ? 7.267 1.305 -12.663 1.00 95.69 111 ASP A CA 1
ATOM 848 C C . ASP A 1 111 ? 7.849 1.315 -14.073 1.00 95.69 111 ASP A C 1
ATOM 850 O O . ASP A 1 111 ? 8.285 0.274 -14.567 1.00 95.69 111 ASP A O 1
ATOM 854 N N . CYS A 1 112 ? 7.793 2.463 -14.740 1.00 95.88 112 CYS A N 1
ATOM 855 C CA . CYS A 1 112 ? 8.097 2.592 -16.158 1.00 95.88 112 CYS A CA 1
ATOM 856 C C . CYS A 1 112 ? 9.248 3.568 -16.379 1.00 95.88 112 CYS A C 1
ATOM 858 O O . CYS A 1 112 ? 9.135 4.761 -16.099 1.00 95.88 112 CYS A O 1
ATOM 860 N N . GLU A 1 113 ? 10.318 3.076 -16.994 1.00 94.12 113 GLU A N 1
ATOM 861 C CA . GLU A 1 113 ? 11.498 3.862 -17.334 1.00 94.12 113 GLU A CA 1
ATOM 862 C C . GLU A 1 113 ? 11.669 3.961 -18.851 1.00 94.12 113 GLU A C 1
ATOM 864 O O . GLU A 1 113 ? 11.490 2.988 -19.586 1.00 94.12 113 GLU A O 1
ATOM 869 N N . VAL A 1 114 ? 12.076 5.134 -19.341 1.00 92.06 114 VAL A N 1
ATOM 870 C CA . VAL A 1 114 ? 12.451 5.309 -20.749 1.00 92.06 114 VAL A CA 1
ATOM 871 C C . VAL A 1 114 ? 13.914 4.910 -20.923 1.00 92.06 114 VAL A C 1
ATOM 873 O O . VAL A 1 114 ? 14.822 5.628 -20.510 1.00 92.06 114 VAL A O 1
ATOM 876 N N . LYS A 1 115 ? 14.161 3.778 -21.581 1.00 88.50 115 LYS A N 1
ATOM 877 C CA . LYS A 1 115 ? 15.506 3.317 -21.930 1.00 88.50 115 LYS A CA 1
ATOM 878 C C . LYS A 1 115 ? 15.911 3.862 -23.294 1.00 88.50 115 LYS A C 1
ATOM 880 O O . LYS A 1 115 ? 15.20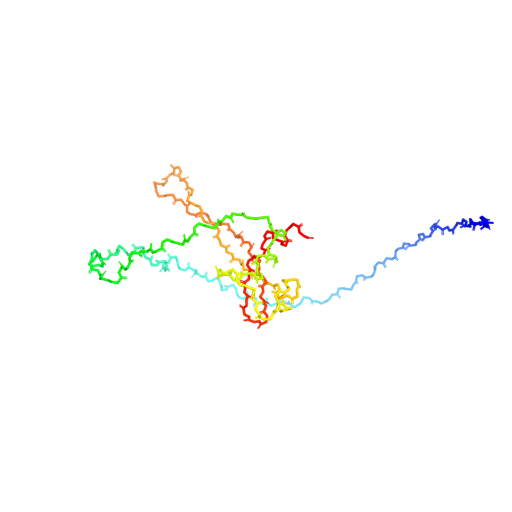4 3.701 -24.291 1.00 88.50 115 LYS A O 1
ATOM 885 N N . GLY A 1 116 ? 17.076 4.504 -23.351 1.00 81.75 116 GLY A N 1
ATOM 886 C CA . GLY A 1 116 ? 17.657 4.969 -24.608 1.00 81.75 116 GLY A CA 1
ATOM 887 C C . GLY A 1 116 ? 17.937 3.792 -25.543 1.00 81.75 116 GLY A C 1
ATOM 888 O O . GLY A 1 116 ? 18.591 2.825 -25.153 1.00 81.75 116 GLY A O 1
ATOM 889 N N . HIS A 1 117 ? 17.453 3.866 -26.784 1.00 77.31 117 HIS A N 1
ATOM 890 C CA . HIS A 1 117 ? 17.701 2.832 -27.782 1.00 77.31 117 HIS A CA 1
ATOM 891 C C . HIS A 1 117 ? 18.766 3.298 -28.775 1.00 77.31 117 HIS A C 1
ATOM 893 O O . HIS A 1 117 ? 18.617 4.331 -29.418 1.00 77.31 117 HIS A O 1
ATOM 899 N N . LYS A 1 118 ? 19.832 2.509 -28.963 1.00 74.38 118 LYS A N 1
ATOM 900 C CA . LYS A 1 118 ? 20.951 2.886 -29.851 1.00 74.38 118 LYS A CA 1
ATOM 901 C C . LYS A 1 118 ? 20.525 3.131 -31.309 1.00 74.38 118 LYS A C 1
ATOM 903 O O . LYS A 1 118 ? 21.221 3.843 -32.020 1.00 74.38 118 LYS A O 1
ATOM 908 N N . LYS A 1 119 ? 19.407 2.543 -31.762 1.00 72.00 119 LYS A N 1
ATOM 909 C CA . LYS A 1 119 ? 18.920 2.651 -33.154 1.00 72.00 119 LYS A CA 1
ATOM 910 C C . LYS A 1 119 ? 17.710 3.577 -33.346 1.00 72.00 119 LYS A C 1
ATOM 912 O O . LYS A 1 119 ? 17.385 3.892 -34.485 1.00 72.00 119 LYS A O 1
ATOM 917 N N . HIS A 1 120 ? 17.032 4.000 -32.278 1.00 66.81 120 HIS A N 1
ATOM 918 C CA . HIS A 1 120 ? 15.821 4.828 -32.371 1.00 66.81 120 HIS A CA 1
ATOM 919 C C . HIS A 1 120 ? 15.987 6.059 -31.476 1.00 66.81 120 HIS A C 1
ATOM 921 O O . HIS A 1 120 ? 16.293 5.923 -30.297 1.00 66.81 120 HIS A O 1
ATOM 927 N N . LYS A 1 121 ? 15.816 7.264 -32.042 1.00 7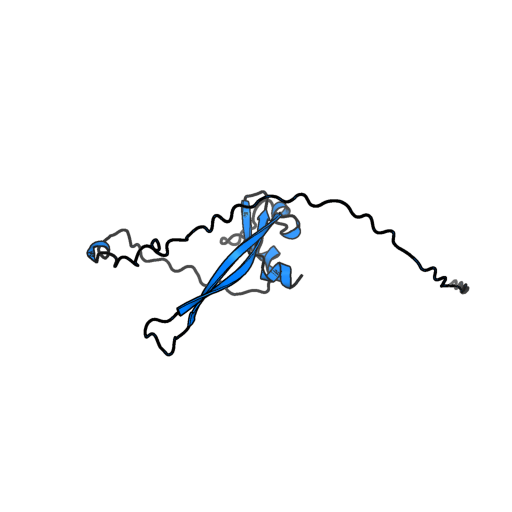2.44 121 LYS A N 1
ATOM 928 C CA . LYS A 1 121 ? 15.948 8.536 -31.297 1.00 72.44 121 LYS A CA 1
ATOM 929 C C . LYS A 1 121 ? 14.882 8.672 -30.202 1.00 72.44 121 LYS A C 1
ATOM 931 O O . LYS A 1 121 ? 15.082 9.337 -29.195 1.00 72.44 121 LYS A O 1
ATOM 936 N N . ASN A 1 122 ? 13.753 8.022 -30.427 1.00 75.19 122 ASN A N 1
ATOM 937 C CA . ASN A 1 122 ? 12.657 7.789 -29.513 1.00 75.19 122 ASN A CA 1
ATOM 938 C C . ASN A 1 122 ? 13.009 6.577 -28.633 1.00 75.19 122 ASN A C 1
ATOM 940 O O . ASN A 1 122 ? 13.135 5.459 -29.130 1.00 75.19 122 ASN A O 1
ATOM 944 N N . GLY A 1 123 ? 13.229 6.820 -27.337 1.00 84.25 123 GLY A N 1
ATOM 945 C CA . GLY A 1 123 ? 13.524 5.773 -26.355 1.00 84.25 123 GLY A CA 1
ATOM 946 C C . GLY A 1 123 ? 12.402 4.736 -26.237 1.00 84.25 123 GLY A C 1
ATOM 947 O O . GLY A 1 123 ? 11.264 4.979 -26.635 1.00 84.25 123 GLY A O 1
ATOM 948 N N . ILE A 1 124 ? 12.729 3.570 -25.685 1.00 89.94 124 ILE A N 1
ATOM 949 C CA . ILE A 1 124 ? 11.779 2.484 -25.421 1.00 89.94 124 ILE A CA 1
ATOM 950 C C . ILE A 1 124 ? 11.316 2.598 -23.970 1.00 89.94 124 ILE A C 1
ATOM 952 O O . ILE A 1 124 ? 12.148 2.627 -23.068 1.00 89.94 124 ILE A O 1
ATOM 956 N N . VAL A 1 125 ? 10.005 2.630 -23.731 1.00 92.38 125 VAL A N 1
ATOM 957 C CA . VAL A 1 125 ? 9.449 2.544 -22.372 1.00 92.38 125 VAL A CA 1
ATOM 958 C C . VAL A 1 125 ? 9.491 1.087 -21.920 1.00 92.38 125 VAL A C 1
ATOM 960 O O . VAL A 1 125 ? 8.943 0.213 -22.588 1.00 92.38 125 VAL A O 1
ATOM 963 N N . VAL A 1 126 ? 10.140 0.823 -20.791 1.00 93.69 126 VAL A N 1
ATOM 964 C CA . VAL A 1 126 ? 10.198 -0.497 -20.163 1.00 93.69 126 VAL A CA 1
ATOM 965 C C . VAL A 1 126 ? 9.538 -0.402 -18.799 1.00 93.69 126 VAL A C 1
ATOM 967 O O . VAL A 1 126 ? 9.987 0.373 -17.961 1.00 93.69 126 VAL A O 1
ATOM 970 N N . CYS A 1 127 ? 8.489 -1.198 -18.591 1.00 97.19 127 CYS A N 1
ATOM 971 C CA . CYS A 1 127 ? 7.741 -1.230 -17.341 1.00 97.19 127 CYS A CA 1
ATOM 972 C C . CYS A 1 127 ? 7.984 -2.537 -16.584 1.00 97.19 127 CYS A C 1
ATOM 974 O O . CYS A 1 127 ? 7.854 -3.617 -17.164 1.00 97.19 127 CYS A O 1
ATOM 976 N N . ALA A 1 128 ? 8.292 -2.442 -15.295 1.00 96.88 128 ALA A N 1
ATOM 977 C CA . ALA A 1 128 ? 8.394 -3.573 -14.384 1.00 96.88 128 ALA A CA 1
ATOM 978 C C . ALA A 1 128 ? 7.211 -3.563 -13.401 1.00 96.88 128 ALA A C 1
ATOM 980 O O . ALA A 1 128 ? 6.840 -2.492 -12.913 1.00 96.88 128 ALA A O 1
ATOM 981 N N . PRO A 1 129 ? 6.590 -4.718 -13.104 1.00 97.12 129 PRO A N 1
ATOM 982 C CA . PRO A 1 129 ? 5.539 -4.779 -12.100 1.00 97.12 129 PRO A CA 1
ATOM 983 C C . PRO A 1 129 ? 6.132 -4.558 -10.702 1.00 97.12 129 PRO A C 1
ATOM 985 O O . PRO A 1 129 ? 7.132 -5.174 -10.339 1.00 97.12 129 PRO A O 1
ATOM 988 N N . ILE A 1 130 ? 5.482 -3.713 -9.907 1.00 96.19 130 ILE A N 1
ATOM 989 C CA . ILE A 1 130 ? 5.770 -3.498 -8.488 1.00 96.19 130 ILE A CA 1
ATOM 990 C C . ILE A 1 130 ? 4.520 -3.842 -7.676 1.00 96.19 130 ILE A C 1
ATOM 992 O O . ILE A 1 130 ? 3.418 -3.381 -7.977 1.00 96.19 130 ILE A O 1
ATOM 996 N N . VAL A 1 131 ? 4.671 -4.669 -6.644 1.00 96.19 131 VAL A N 1
ATOM 997 C CA . VAL A 1 131 ? 3.564 -5.019 -5.746 1.00 96.19 131 VAL A CA 1
ATOM 998 C C . VAL A 1 131 ? 3.550 -4.022 -4.597 1.00 96.19 131 VAL A C 1
ATOM 1000 O O . VAL A 1 131 ? 4.518 -3.903 -3.850 1.00 96.19 131 VAL A O 1
ATOM 1003 N N . ARG A 1 132 ? 2.452 -3.281 -4.475 1.00 96.50 132 ARG A N 1
ATOM 1004 C CA . ARG A 1 132 ? 2.179 -2.384 -3.354 1.00 96.50 132 ARG A CA 1
ATOM 1005 C C . ARG A 1 132 ? 1.177 -3.052 -2.431 1.00 96.50 132 ARG A C 1
ATOM 1007 O O . ARG A 1 132 ? 0.181 -3.608 -2.893 1.00 96.50 132 ARG A O 1
ATOM 1014 N N . VAL A 1 133 ? 1.425 -2.969 -1.135 1.00 96.88 133 VAL A N 1
ATOM 1015 C CA . VAL A 1 133 ? 0.589 -3.612 -0.122 1.00 96.88 133 VAL A CA 1
ATOM 1016 C C . VAL A 1 133 ? -0.096 -2.544 0.720 1.00 96.88 133 VAL A C 1
ATOM 1018 O O . VAL A 1 133 ? 0.490 -1.503 1.015 1.00 96.88 133 VAL A O 1
ATOM 1021 N N . PHE A 1 134 ? -1.359 -2.779 1.072 1.00 96.94 134 PHE A N 1
ATOM 1022 C CA . PHE A 1 134 ? -2.198 -1.841 1.807 1.00 96.94 134 PHE A CA 1
ATOM 1023 C C . PHE A 1 134 ? -2.974 -2.536 2.920 1.00 96.94 134 PHE A C 1
ATOM 1025 O O . PHE A 1 134 ? -3.482 -3.646 2.753 1.00 96.94 134 PHE A O 1
ATOM 1032 N N . ARG A 1 135 ? -3.179 -1.825 4.028 1.00 96.31 135 ARG A N 1
ATOM 1033 C CA . ARG A 1 135 ? -4.152 -2.189 5.061 1.00 96.31 135 ARG A CA 1
ATOM 1034 C C . ARG A 1 135 ? -5.409 -1.351 4.890 1.00 96.31 135 ARG A C 1
ATOM 1036 O O . ARG A 1 135 ? -5.347 -0.122 4.928 1.00 96.31 135 ARG A O 1
ATOM 1043 N N . ARG A 1 136 ? -6.556 -2.017 4.733 1.00 95.38 136 ARG A N 1
ATOM 1044 C CA . ARG A 1 136 ? -7.881 -1.385 4.688 1.00 95.38 136 ARG A CA 1
ATOM 1045 C C . ARG A 1 136 ? -8.676 -1.715 5.944 1.00 95.38 136 ARG A C 1
ATOM 1047 O O . ARG A 1 136 ? -9.033 -2.871 6.194 1.00 95.38 136 ARG A O 1
ATOM 1054 N N . CYS A 1 137 ? -8.935 -0.690 6.740 1.00 92.88 137 CYS A N 1
ATOM 1055 C CA . CYS A 1 137 ? -9.662 -0.770 7.998 1.00 92.88 137 CYS A CA 1
ATOM 1056 C C . CYS A 1 137 ? -11.179 -0.593 7.781 1.00 92.88 137 CYS A C 1
ATOM 1058 O O . CYS A 1 137 ? -11.637 -0.184 6.709 1.00 92.88 137 CYS A O 1
ATOM 1060 N N . LYS A 1 138 ? -11.986 -0.966 8.785 1.00 90.31 138 LYS A N 1
ATOM 1061 C CA . LYS A 1 138 ? -13.462 -1.008 8.681 1.00 90.31 138 LYS A CA 1
ATOM 1062 C C . LYS A 1 138 ? -14.106 0.374 8.532 1.00 90.31 138 LYS A C 1
ATOM 1064 O O . LYS A 1 138 ? -15.179 0.481 7.953 1.00 90.31 138 LYS A O 1
ATOM 1069 N N . ASP A 1 139 ? -13.446 1.402 9.043 1.00 87.00 139 ASP A N 1
ATOM 1070 C CA . ASP A 1 139 ? -13.813 2.818 8.953 1.00 87.00 139 ASP A CA 1
ATOM 1071 C C . ASP A 1 139 ? -13.507 3.433 7.573 1.00 87.00 139 ASP A C 1
ATOM 1073 O O . ASP A 1 139 ? -13.843 4.585 7.314 1.00 87.00 139 ASP A O 1
ATOM 1077 N N . GLY A 1 140 ? -12.884 2.665 6.672 1.00 89.12 140 GLY A N 1
ATOM 1078 C CA . GLY A 1 140 ? -12.493 3.117 5.339 1.00 89.12 140 GLY A CA 1
ATOM 1079 C C . GLY A 1 140 ? -11.075 3.679 5.267 1.00 89.12 140 GLY A C 1
ATOM 1080 O O . GLY A 1 140 ? -10.603 3.960 4.162 1.00 89.12 140 GLY A O 1
ATOM 1081 N N . LEU A 1 141 ? -10.361 3.784 6.396 1.00 91.38 141 LEU A N 1
ATOM 1082 C CA . LEU A 1 141 ? -8.947 4.132 6.393 1.00 91.38 141 LEU A CA 1
ATOM 1083 C C . LEU A 1 141 ? -8.167 3.104 5.565 1.00 91.38 141 LEU A C 1
ATOM 1085 O O . LEU A 1 141 ? -8.232 1.898 5.806 1.00 91.38 141 LEU A O 1
ATOM 1089 N N . THR A 1 142 ? -7.422 3.607 4.585 1.00 94.56 142 THR A N 1
ATOM 1090 C CA . THR A 1 142 ? -6.542 2.810 3.731 1.00 94.56 142 THR A CA 1
ATOM 1091 C C . THR A 1 142 ? -5.139 3.385 3.831 1.00 94.56 142 THR A C 1
ATOM 1093 O O . THR A 1 142 ? -4.950 4.583 3.625 1.00 94.56 142 THR A O 1
ATOM 1096 N N . VAL A 1 143 ? -4.171 2.541 4.175 1.00 94.81 143 VAL A N 1
ATOM 1097 C CA . VAL A 1 143 ? -2.774 2.937 4.385 1.00 94.81 143 VAL A CA 1
ATOM 1098 C C . VAL A 1 143 ? -1.885 2.021 3.569 1.00 94.81 143 VAL A C 1
ATOM 1100 O O . VAL A 1 143 ? -2.064 0.806 3.613 1.00 94.81 143 VAL A O 1
ATOM 1103 N N . GLU A 1 144 ? -0.950 2.598 2.816 1.00 95.00 144 GLU A N 1
ATOM 1104 C CA . GLU A 1 144 ? 0.110 1.823 2.175 1.00 95.00 144 GLU A CA 1
ATOM 1105 C C . GLU A 1 144 ? 1.055 1.288 3.250 1.00 95.00 144 GLU A C 1
ATOM 1107 O O . GLU A 1 144 ? 1.583 2.050 4.057 1.00 95.00 144 GLU A O 1
ATOM 1112 N N . THR A 1 145 ? 1.260 -0.023 3.255 1.00 96.12 145 THR A N 1
ATOM 1113 C CA . THR A 1 145 ? 2.068 -0.725 4.249 1.00 96.12 145 THR A CA 1
ATOM 1114 C C . THR A 1 145 ? 3.227 -1.504 3.641 1.00 96.12 145 THR A C 1
ATOM 1116 O O . THR A 1 145 ? 3.895 -2.220 4.368 1.00 96.12 145 THR A O 1
ATOM 1119 N N . THR A 1 146 ? 3.538 -1.334 2.352 1.00 94.94 146 THR A N 1
ATOM 1120 C CA . THR A 1 146 ? 4.597 -2.086 1.647 1.00 94.94 146 THR A CA 1
ATOM 1121 C C . THR A 1 146 ? 5.900 -2.219 2.454 1.00 94.94 146 THR A C 1
ATOM 1123 O O . THR A 1 146 ? 6.370 -3.329 2.686 1.00 94.94 146 THR A O 1
ATOM 1126 N N . ALA A 1 147 ? 6.457 -1.103 2.941 1.00 92.56 147 ALA A N 1
ATOM 1127 C CA . ALA A 1 147 ? 7.688 -1.127 3.738 1.00 92.56 147 ALA A CA 1
ATOM 1128 C C . ALA A 1 147 ? 7.478 -1.734 5.139 1.00 92.56 147 ALA A C 1
ATOM 1130 O O . ALA A 1 147 ? 8.340 -2.439 5.646 1.00 92.56 147 ALA A O 1
ATOM 1131 N N . TRP A 1 148 ? 6.307 -1.509 5.739 1.00 94.06 148 TRP A N 1
ATOM 1132 C CA . TRP A 1 148 ? 5.966 -2.020 7.067 1.00 94.06 148 TRP A CA 1
ATOM 1133 C C . TRP A 1 148 ? 5.807 -3.544 7.096 1.00 94.06 148 TRP A C 1
ATOM 1135 O O . TRP A 1 148 ? 6.260 -4.172 8.039 1.00 94.06 148 TRP A O 1
ATOM 1145 N N . GLU A 1 149 ? 5.236 -4.148 6.050 1.00 92.75 149 GLU A N 1
ATOM 1146 C CA . GLU A 1 149 ? 5.094 -5.612 5.942 1.00 92.75 149 GLU A CA 1
ATOM 1147 C C . GLU A 1 149 ? 6.412 -6.313 5.558 1.00 92.75 149 GLU A C 1
ATOM 1149 O O . GLU A 1 149 ? 6.491 -7.533 5.621 1.00 92.75 149 GLU A O 1
ATOM 1154 N N . THR A 1 150 ? 7.431 -5.569 5.113 1.00 86.44 150 THR A N 1
ATOM 1155 C CA . THR A 1 150 ? 8.744 -6.140 4.751 1.00 86.44 150 THR A CA 1
ATOM 1156 C C . THR A 1 150 ? 9.714 -6.139 5.937 1.00 86.44 150 THR A C 1
ATOM 1158 O O . THR A 1 150 ? 10.615 -6.970 6.000 1.00 86.44 150 THR A O 1
ATOM 1161 N N . GLU A 1 151 ? 9.550 -5.197 6.869 1.00 79.38 151 GLU A N 1
ATOM 1162 C CA . GLU A 1 151 ? 10.412 -5.034 8.048 1.00 79.38 151 GLU A CA 1
ATOM 1163 C C . GLU A 1 151 ? 9.885 -5.733 9.314 1.00 79.38 151 GLU A C 1
ATOM 1165 O O . GLU A 1 151 ? 10.595 -5.764 10.320 1.00 79.38 151 GLU A O 1
ATOM 1170 N N . ASN A 1 152 ? 8.659 -6.265 9.288 1.00 61.34 152 ASN A N 1
ATOM 1171 C CA . ASN A 1 152 ? 7.971 -6.867 10.434 1.00 61.34 152 ASN A CA 1
ATOM 1172 C C . ASN A 1 152 ? 7.745 -8.368 10.241 1.00 61.34 152 ASN A C 1
ATOM 1174 O O . ASN A 1 152 ? 7.910 -9.112 11.233 1.00 61.34 152 ASN A O 1
#

pLDDT: mean 70.21, std 23.33, range [33.28, 97.19]

Organism: NCBI:txid1043002

Foldseek 3Di:
DDDDDDDDDDDDDDDDDDDDDDDDDDDDDDDPPDPPDPPPPPPDDPPPPPPPPVCPPDPVPDPPPPPDDDDDDDLVCVLVVLQADPVRDGDPPSVQSPQVPFDKDKDKDWDWDFADDPVDNGTDIDIDIDIWMWGATPVRDIDTNRNVVVVD

Sequence (152 aa):
MGLARVEESLGAHPTSDSAPSPALSFPNPRPSFLSTTPSVSQSQFPPCSVLPQVLLNSPFFLPKKMPPSISPFHPADLEAKTKILPSGKLRKPENQHQLNKCKLQELVQFDCEVKGHKKHKNGIVVCAPIVRVFRRCKDGLTVETTAWETEN

InterPro domains:
  IPR024645 Mitochondrial export protein Som1 [PF11093] (66-150)

Secondary structure (DSSP, 8-state):
-----------------------------------------S--SPP-----GGGGG-TT-----PPPPPPP--GGGHHHHHTB-TTSPBPSSGGG--GGGSEEEEEEEEEEEEEEETTEEEEEEEEEEEEEEEEE-TTS-EEE-HHHHHH-